Protein AF-A0A2D8ZXX6-F1 (afdb_monomer_lite)

pLDDT: mean 96.23, std 3.83, range [71.56, 98.69]

Radius of gyration: 12.81 Å; chains: 1; bounding box: 31×28×31 Å

Structure (mmCIF, N/CA/C/O backbone):
data_AF-A0A2D8ZXX6-F1
#
_entry.id   AF-A0A2D8ZXX6-F1
#
loop_
_atom_site.group_PDB
_atom_site.id
_atom_site.type_symbol
_atom_site.label_atom_id
_atom_site.label_alt_id
_atom_site.label_comp_id
_atom_site.label_asym_id
_atom_site.label_entity_id
_atom_site.label_seq_id
_atom_site.pdbx_PDB_ins_code
_atom_site.Cartn_x
_atom_site.Cartn_y
_atom_site.Cartn_z
_atom_site.occupancy
_atom_site.B_iso_or_equiv
_atom_site.auth_seq_id
_atom_site.auth_comp_id
_atom_site.auth_asym_id
_atom_site.auth_atom_id
_atom_site.pdbx_PDB_model_num
ATOM 1 N N . MET A 1 1 ? -6.180 8.222 -17.325 1.00 71.56 1 MET A N 1
ATOM 2 C CA . MET A 1 1 ? -5.762 8.551 -15.944 1.00 71.56 1 MET A CA 1
ATOM 3 C C . MET A 1 1 ? -6.526 7.638 -15.008 1.00 71.56 1 MET A C 1
ATOM 5 O O . MET A 1 1 ? -7.655 7.301 -15.346 1.00 71.56 1 MET A O 1
ATOM 9 N N . ALA A 1 2 ? -5.917 7.184 -13.913 1.00 91.69 2 ALA A N 1
ATOM 10 C CA . ALA A 1 2 ? -6.617 6.339 -12.948 1.00 91.69 2 ALA A CA 1
ATOM 11 C C . ALA A 1 2 ? -7.666 7.165 -12.185 1.00 91.69 2 ALA A C 1
ATOM 13 O O . ALA A 1 2 ? -7.416 8.328 -11.857 1.00 91.69 2 ALA A O 1
ATOM 14 N N . THR A 1 3 ? -8.825 6.569 -11.923 1.00 97.06 3 THR A N 1
ATOM 15 C CA . THR A 1 3 ? -9.928 7.194 -11.187 1.00 97.06 3 THR A CA 1
ATOM 16 C C . THR A 1 3 ? -10.105 6.532 -9.827 1.00 97.06 3 THR A C 1
ATOM 18 O O . THR A 1 3 ? -9.807 5.351 -9.650 1.00 97.06 3 THR A O 1
ATOM 21 N N . ASN A 1 4 ? -10.557 7.308 -8.846 1.00 98.25 4 ASN A N 1
ATOM 22 C CA . ASN A 1 4 ? -10.941 6.790 -7.538 1.00 98.25 4 ASN A CA 1
ATOM 23 C C . ASN A 1 4 ? -12.392 6.258 -7.562 1.00 98.25 4 ASN A C 1
ATOM 25 O O . ASN A 1 4 ? -13.093 6.357 -8.567 1.00 98.25 4 ASN A O 1
ATOM 29 N N . VAL A 1 5 ? -12.853 5.701 -6.440 1.00 98.19 5 VAL A N 1
ATOM 30 C CA . VAL A 1 5 ? -14.174 5.047 -6.320 1.00 98.19 5 VAL A CA 1
ATOM 31 C C . VAL A 1 5 ? -15.381 5.996 -6.383 1.00 98.19 5 VAL A C 1
ATOM 33 O O . VAL A 1 5 ? -16.514 5.527 -6.383 1.00 98.19 5 VAL A O 1
ATOM 36 N N . ILE A 1 6 ? -15.154 7.312 -6.416 1.00 97.88 6 ILE A N 1
ATOM 37 C CA . ILE A 1 6 ? -16.187 8.350 -6.567 1.00 97.88 6 ILE A CA 1
ATOM 38 C C . ILE A 1 6 ? -16.032 9.105 -7.898 1.00 97.88 6 ILE A C 1
ATOM 40 O O . ILE A 1 6 ? -16.387 10.278 -7.992 1.00 97.88 6 ILE A O 1
ATOM 44 N N . ASP A 1 7 ? -15.451 8.444 -8.905 1.00 97.25 7 ASP A N 1
ATOM 45 C CA . ASP A 1 7 ? -15.232 8.950 -10.268 1.00 97.25 7 ASP A CA 1
ATOM 46 C C . ASP A 1 7 ? -14.343 10.209 -10.367 1.00 97.25 7 ASP A C 1
ATOM 48 O O . ASP A 1 7 ? -14.318 10.898 -11.388 1.00 97.25 7 ASP A O 1
ATOM 52 N N . GLY A 1 8 ? -13.569 10.506 -9.319 1.00 97.75 8 GLY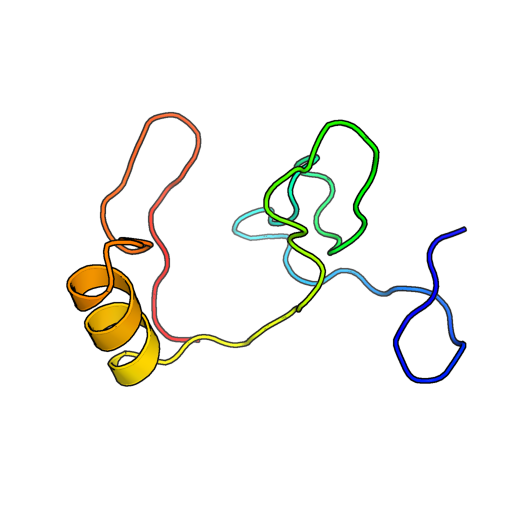 A N 1
ATOM 53 C CA . GLY A 1 8 ? -12.588 11.592 -9.299 1.00 97.75 8 GLY A CA 1
ATOM 54 C C . GLY A 1 8 ? -11.173 11.140 -9.669 1.00 97.75 8 GLY A C 1
ATOM 55 O O . GLY A 1 8 ? -10.902 9.956 -9.871 1.00 97.75 8 GLY A O 1
ATOM 56 N N . GLU A 1 9 ? -10.234 12.087 -9.702 1.00 97.62 9 GLU A N 1
ATOM 57 C CA . GLU A 1 9 ? -8.807 11.790 -9.876 1.00 97.62 9 GLU A CA 1
ATOM 58 C C . GLU A 1 9 ? -8.272 10.930 -8.718 1.00 97.62 9 GLU A C 1
ATOM 60 O O . GLU A 1 9 ? -8.526 11.218 -7.540 1.00 97.62 9 GLU A O 1
ATOM 65 N N . LEU A 1 10 ? -7.512 9.879 -9.042 1.00 98.12 10 LEU A N 1
ATOM 66 C CA . LEU A 1 10 ? -6.843 9.056 -8.038 1.00 98.12 10 LEU A CA 1
ATOM 67 C C . LEU A 1 10 ? -5.755 9.866 -7.318 1.00 98.12 10 LEU A C 1
ATOM 69 O O . LEU A 1 10 ? -4.769 10.278 -7.923 1.00 98.12 10 LEU A O 1
ATOM 73 N N . GLN A 1 11 ? -5.936 10.067 -6.015 1.00 97.44 11 GLN A N 1
ATOM 74 C CA . GLN A 1 11 ? -4.979 10.785 -5.177 1.00 97.44 11 GLN A CA 1
ATOM 75 C C . GLN A 1 11 ? -3.847 9.859 -4.692 1.00 97.44 11 GLN A C 1
ATOM 77 O O . GLN A 1 11 ? -4.054 8.645 -4.592 1.00 97.44 11 GLN A O 1
ATOM 82 N N . PRO A 1 12 ? -2.668 10.411 -4.338 1.00 97.06 12 PRO A N 1
ATOM 83 C CA . PRO A 1 12 ? -1.614 9.649 -3.677 1.00 97.06 12 PRO A CA 1
ATOM 84 C C . PRO A 1 12 ? -2.107 9.010 -2.376 1.00 97.06 12 PRO A C 1
ATOM 86 O O . PRO A 1 12 ? -2.759 9.666 -1.568 1.00 97.06 12 PRO A O 1
ATOM 89 N N . CYS A 1 13 ? -1.749 7.746 -2.165 1.00 97.69 13 CYS A N 1
ATOM 90 C CA . CYS A 1 13 ? -2.054 7.005 -0.946 1.00 97.69 13 CYS A CA 1
ATOM 91 C C . CYS A 1 13 ? -0.968 7.179 0.128 1.00 97.69 13 CYS A C 1
ATOM 93 O O . CYS A 1 13 ? -1.281 7.350 1.301 1.00 97.69 13 CYS A O 1
ATOM 95 N N . GLY A 1 14 ? 0.316 7.173 -0.255 1.00 94.56 14 GLY A N 1
ATOM 96 C CA . GLY A 1 14 ? 1.424 7.267 0.702 1.00 94.56 14 GLY A CA 1
ATOM 97 C C . GLY A 1 14 ? 2.777 7.513 0.037 1.00 94.56 14 GLY A C 1
ATOM 98 O O . GLY A 1 14 ? 3.094 6.920 -0.995 1.00 94.56 14 GLY A O 1
ATOM 99 N N . ARG A 1 15 ? 3.578 8.414 0.617 1.00 93.50 15 ARG A N 1
ATOM 100 C CA . ARG A 1 15 ? 4.905 8.800 0.095 1.00 93.50 15 ARG A CA 1
ATOM 101 C C . ARG A 1 15 ? 6.056 8.512 1.054 1.00 93.50 15 ARG A C 1
ATOM 103 O O . ARG A 1 15 ? 7.191 8.408 0.607 1.00 93.50 15 ARG A O 1
ATOM 110 N N . GLU A 1 16 ? 5.776 8.353 2.342 1.00 89.44 16 GLU A N 1
ATOM 111 C CA . GLU A 1 16 ? 6.782 8.089 3.370 1.00 89.44 16 GLU A CA 1
ATOM 112 C C . GLU A 1 16 ? 6.218 7.073 4.376 1.00 89.44 16 GLU A C 1
ATOM 114 O O . GLU A 1 16 ? 5.570 7.467 5.343 1.00 89.44 16 GLU A O 1
ATOM 119 N N . PRO A 1 17 ? 6.410 5.761 4.136 1.00 88.56 17 PRO A N 1
ATOM 120 C CA . PRO A 1 17 ? 7.102 5.151 2.992 1.00 88.56 17 PRO A CA 1
ATOM 121 C C . PRO A 1 17 ? 6.320 5.268 1.666 1.00 88.56 17 PRO A C 1
ATOM 123 O O . PRO A 1 17 ? 5.093 5.376 1.656 1.00 88.56 17 PRO A O 1
ATOM 126 N N . VAL A 1 18 ? 7.029 5.231 0.529 1.00 93.75 18 VAL A N 1
ATOM 127 C CA . VAL A 1 18 ? 6.397 5.227 -0.804 1.00 93.75 18 VAL A CA 1
ATOM 128 C C . VAL A 1 18 ? 5.613 3.927 -0.998 1.00 93.75 18 VAL A C 1
ATOM 130 O O . VAL A 1 18 ? 6.183 2.837 -0.914 1.00 93.75 18 VAL A O 1
ATOM 133 N N . THR A 1 19 ? 4.313 4.050 -1.275 1.00 95.19 19 THR A N 1
ATOM 134 C CA . THR A 1 19 ? 3.405 2.915 -1.513 1.00 95.19 19 THR A CA 1
ATOM 135 C C . THR A 1 19 ? 3.141 2.678 -3.007 1.00 95.19 19 THR A C 1
ATOM 137 O O . THR A 1 19 ? 3.811 3.246 -3.871 1.00 95.19 19 THR A O 1
ATOM 140 N N . GLY A 1 20 ? 2.171 1.816 -3.309 1.00 95.81 20 GLY A N 1
ATOM 141 C CA . GLY A 1 20 ? 1.754 1.460 -4.661 1.00 95.81 20 GLY A CA 1
ATOM 142 C C . GLY A 1 20 ? 2.573 0.309 -5.231 1.00 95.81 20 GLY A C 1
ATOM 143 O O . GLY A 1 20 ? 3.762 0.159 -4.919 1.00 95.81 20 GLY A O 1
ATOM 144 N N . PHE A 1 21 ? 1.942 -0.514 -6.071 1.00 96.50 21 PHE A N 1
ATOM 145 C CA . PHE A 1 21 ? 2.617 -1.624 -6.749 1.00 96.50 21 PHE A CA 1
ATOM 146 C C . PHE A 1 21 ? 3.803 -1.119 -7.588 1.00 96.50 21 PHE A C 1
ATOM 148 O O . PHE A 1 21 ? 4.912 -1.632 -7.465 1.00 96.50 21 PHE A O 1
ATOM 155 N N . TYR A 1 22 ? 3.602 -0.033 -8.341 1.00 95.81 22 TYR A N 1
ATOM 156 C CA . TYR A 1 22 ? 4.636 0.605 -9.165 1.00 95.81 22 TYR A CA 1
ATOM 157 C C . TYR A 1 22 ? 5.580 1.538 -8.389 1.00 95.81 22 TYR A C 1
ATOM 159 O O . TYR A 1 22 ? 6.453 2.155 -8.995 1.00 95.81 22 TYR A O 1
ATOM 167 N N . ARG A 1 23 ? 5.429 1.644 -7.058 1.00 95.56 23 ARG A N 1
ATOM 168 C CA . ARG A 1 23 ? 6.218 2.538 -6.189 1.00 95.56 23 ARG A CA 1
ATOM 169 C C . ARG A 1 23 ? 6.179 4.014 -6.618 1.00 95.56 23 ARG A C 1
ATOM 171 O O . ARG A 1 23 ? 7.170 4.728 -6.502 1.00 95.56 23 ARG A O 1
ATOM 178 N N . ASP A 1 24 ? 5.016 4.475 -7.072 1.00 96.00 24 ASP A N 1
ATOM 179 C CA . ASP A 1 24 ? 4.716 5.870 -7.434 1.00 96.00 24 ASP A CA 1
ATOM 180 C C . ASP A 1 24 ? 3.886 6.608 -6.359 1.00 96.00 24 ASP A C 1
ATOM 182 O O . ASP A 1 24 ? 3.590 7.797 -6.490 1.00 96.00 24 ASP A O 1
ATOM 186 N N . GLY A 1 25 ? 3.543 5.917 -5.266 1.00 96.75 25 GLY A N 1
ATOM 187 C CA . GLY A 1 25 ? 2.747 6.442 -4.162 1.00 96.75 25 GLY A CA 1
ATOM 188 C C . GLY A 1 25 ? 1.235 6.355 -4.367 1.00 96.75 25 GLY A C 1
ATOM 189 O O . GLY A 1 25 ? 0.494 6.828 -3.504 1.00 96.75 25 GLY A O 1
ATOM 190 N N . CYS A 1 26 ? 0.762 5.748 -5.457 1.00 97.62 26 CYS A N 1
ATOM 191 C CA . CYS A 1 26 ? -0.652 5.648 -5.806 1.00 97.62 26 CYS A CA 1
ATOM 192 C C . CYS A 1 26 ? -1.125 4.181 -5.858 1.00 97.62 26 CYS A C 1
ATOM 194 O O . CYS A 1 26 ? -0.354 3.252 -6.087 1.00 97.62 26 CYS A O 1
ATOM 196 N N . CYS A 1 27 ? -2.424 3.959 -5.638 1.00 97.94 27 CYS A N 1
ATOM 197 C CA . CYS A 1 27 ? -3.056 2.632 -5.711 1.00 97.94 27 CYS A CA 1
ATOM 198 C C . CYS A 1 27 ? -3.556 2.300 -7.132 1.00 97.94 27 CYS A C 1
ATOM 200 O O . CYS A 1 27 ? -4.608 1.691 -7.314 1.00 97.94 27 CYS A O 1
ATOM 202 N N . ASN A 1 28 ? -2.844 2.756 -8.164 1.00 97.75 28 ASN A N 1
ATOM 203 C CA . ASN A 1 28 ? -3.080 2.334 -9.543 1.00 97.75 28 ASN A CA 1
ATOM 204 C C . ASN A 1 28 ? -2.544 0.918 -9.762 1.00 97.75 28 ASN A C 1
ATOM 206 O O . ASN A 1 28 ? -1.563 0.492 -9.159 1.00 97.75 28 ASN A O 1
ATOM 210 N N . THR A 1 29 ? -3.192 0.210 -10.680 1.00 97.88 29 THR A N 1
ATOM 211 C CA . THR A 1 29 ? -2.885 -1.179 -11.026 1.00 97.88 29 THR A CA 1
ATOM 212 C C . THR A 1 29 ? -2.720 -1.321 -12.542 1.00 97.88 29 THR A C 1
ATOM 214 O O . THR A 1 29 ? -2.911 -0.364 -13.294 1.00 97.88 29 THR A O 1
ATOM 217 N N . GLY A 1 30 ? -2.325 -2.502 -13.005 1.00 96.44 30 GLY A N 1
ATOM 218 C CA . GLY A 1 30 ? -2.196 -2.838 -14.424 1.00 96.44 30 GLY A CA 1
ATOM 219 C C . GLY A 1 30 ? -1.914 -4.326 -14.605 1.00 96.44 30 GLY A C 1
ATOM 220 O O . GLY A 1 30 ? -2.064 -5.095 -13.662 1.00 96.44 30 GLY A O 1
ATOM 221 N N . SER A 1 31 ? -1.507 -4.740 -15.807 1.00 96.88 31 SER A N 1
ATOM 222 C CA . SER A 1 31 ? -1.316 -6.162 -16.147 1.00 96.88 31 SER A CA 1
ATOM 223 C C . SER A 1 31 ? -0.317 -6.897 -15.254 1.00 96.88 31 SER A C 1
ATOM 225 O O . SER A 1 31 ? -0.440 -8.105 -15.073 1.00 96.88 31 SER A O 1
ATOM 227 N N . ASP A 1 32 ? 0.657 -6.172 -14.709 1.00 97.44 32 ASP A N 1
ATOM 228 C CA . ASP A 1 32 ? 1.755 -6.748 -13.933 1.00 97.44 32 ASP A CA 1
ATOM 229 C C . ASP A 1 32 ? 1.371 -6.952 -12.455 1.00 97.44 32 ASP A C 1
ATOM 231 O O . ASP A 1 32 ? 1.983 -7.757 -11.752 1.00 97.44 32 ASP A O 1
ATOM 235 N N . ASP A 1 33 ? 0.330 -6.259 -11.985 1.00 97.50 33 ASP A N 1
ATOM 236 C CA . ASP A 1 33 ? -0.144 -6.297 -10.603 1.00 97.50 33 ASP A CA 1
ATOM 237 C C . ASP A 1 33 ? -1.260 -7.333 -10.423 1.00 97.50 33 ASP A C 1
ATOM 239 O O . ASP A 1 33 ? -2.441 -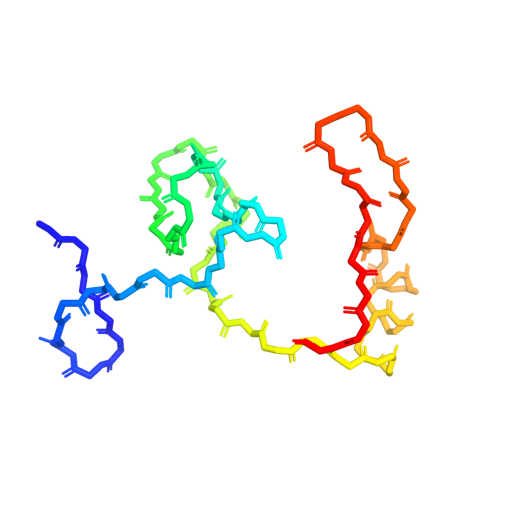7.015 -10.274 1.00 97.50 33 ASP A O 1
ATOM 243 N N . LEU A 1 34 ? -0.874 -8.608 -10.401 1.00 97.81 34 LEU A N 1
ATOM 244 C CA . LEU A 1 34 ? -1.813 -9.717 -10.190 1.00 97.81 34 LEU A CA 1
ATOM 245 C C . LEU A 1 34 ? -2.489 -9.688 -8.806 1.00 97.81 34 LEU A C 1
ATOM 247 O O . LEU A 1 34 ? -3.525 -10.325 -8.621 1.00 97.81 34 LEU A O 1
ATOM 251 N N . GLY A 1 35 ? -1.900 -8.976 -7.836 1.00 96.25 35 GLY A N 1
ATOM 252 C CA . GLY A 1 35 ? -2.449 -8.794 -6.490 1.00 96.25 35 GLY A CA 1
ATOM 253 C C . GLY A 1 35 ? -3.500 -7.686 -6.391 1.00 96.25 35 GLY A C 1
ATOM 254 O O . GLY A 1 35 ? -4.198 -7.620 -5.384 1.00 96.25 35 GLY A O 1
ATOM 255 N N . VAL A 1 36 ? -3.633 -6.852 -7.430 1.00 97.56 36 VAL A N 1
ATOM 256 C CA . VAL A 1 36 ? -4.618 -5.766 -7.546 1.00 97.56 36 VAL A CA 1
ATOM 257 C C . VAL A 1 36 ? -4.598 -4.853 -6.312 1.00 97.56 36 VAL A C 1
ATOM 259 O O . VAL A 1 36 ? -5.579 -4.725 -5.579 1.00 97.56 36 VAL A O 1
ATOM 262 N N . HIS A 1 37 ? -3.461 -4.201 -6.069 1.00 97.94 37 HIS A N 1
ATOM 263 C CA . HIS A 1 37 ? -3.221 -3.336 -4.909 1.00 97.94 37 HIS A CA 1
ATOM 264 C C . HIS A 1 37 ? -3.923 -1.965 -5.045 1.00 97.94 37 HIS A C 1
ATOM 266 O O . HIS A 1 37 ? -3.286 -0.911 -5.016 1.00 97.94 37 HIS A O 1
ATOM 272 N N . THR A 1 38 ? -5.251 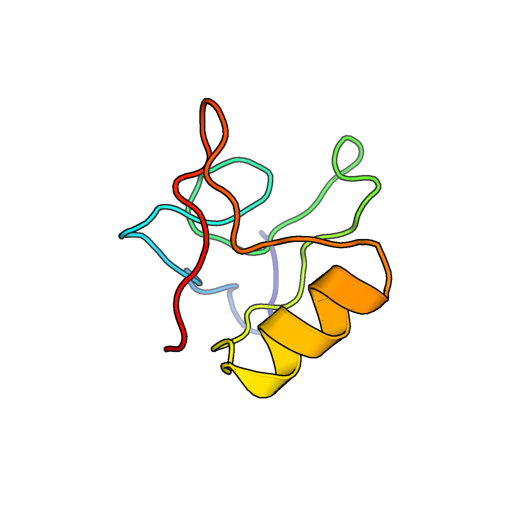-1.970 -5.205 1.00 98.12 38 THR A N 1
ATOM 273 C CA . THR A 1 38 ? -6.073 -0.787 -5.533 1.00 98.12 38 THR A CA 1
ATOM 274 C C . THR A 1 38 ? -6.758 -0.125 -4.340 1.00 98.12 38 THR A C 1
ATOM 276 O O . THR A 1 38 ? -7.346 0.948 -4.482 1.00 98.12 38 THR A O 1
ATOM 279 N N . VAL A 1 39 ? -6.670 -0.721 -3.150 1.00 98.19 39 VAL A N 1
ATOM 280 C CA . VAL A 1 39 ? -7.268 -0.173 -1.927 1.00 98.19 39 VAL A CA 1
ATOM 281 C C . VAL A 1 39 ? -6.212 0.576 -1.123 1.00 98.19 39 VAL A C 1
ATOM 283 O O . VAL A 1 39 ? -5.301 -0.030 -0.564 1.00 98.19 39 VAL A O 1
ATOM 286 N N . CYS A 1 40 ? -6.361 1.898 -1.029 1.00 98.00 40 CYS A N 1
ATOM 287 C CA . CYS A 1 40 ? -5.618 2.684 -0.051 1.00 98.00 40 CYS A CA 1
ATOM 288 C C . CYS A 1 40 ? -6.250 2.493 1.330 1.00 98.00 40 CYS A C 1
ATOM 290 O O . CYS A 1 40 ? -7.449 2.726 1.494 1.00 98.00 40 CYS A O 1
ATOM 292 N N . ALA A 1 41 ? -5.458 2.07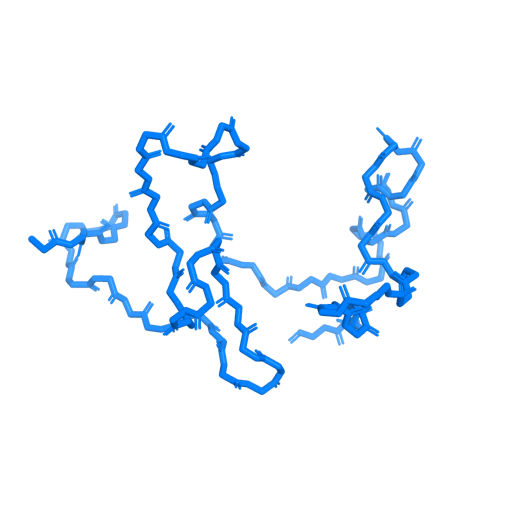2 2.312 1.00 97.25 41 ALA A N 1
ATOM 293 C CA . ALA A 1 41 ? -5.931 1.815 3.664 1.00 97.25 41 ALA A CA 1
ATOM 294 C C . ALA A 1 41 ? -4.959 2.382 4.694 1.00 97.25 41 ALA A C 1
ATOM 296 O O . ALA A 1 41 ? -3.746 2.229 4.562 1.00 97.25 41 ALA A O 1
ATOM 297 N N . GLN A 1 42 ? -5.525 2.975 5.743 1.00 97.12 42 GLN A N 1
ATOM 298 C CA . GLN A 1 42 ? -4.820 3.183 6.996 1.00 97.12 42 GLN A CA 1
ATOM 299 C C . GLN A 1 42 ? -4.870 1.867 7.772 1.00 97.12 42 GLN A C 1
ATOM 301 O O . GLN A 1 42 ? -5.961 1.361 8.054 1.00 97.12 42 GLN A O 1
ATOM 306 N N . VAL A 1 43 ? -3.718 1.262 8.045 1.00 96.88 43 VAL A N 1
ATOM 307 C CA . VAL A 1 43 ? -3.687 -0.093 8.609 1.00 96.88 43 VAL A CA 1
ATOM 308 C C . VAL A 1 43 ? -3.694 -0.034 10.129 1.00 96.88 43 VAL A C 1
ATOM 310 O O . VAL A 1 43 ? -3.084 0.832 10.748 1.00 96.88 43 VAL A O 1
ATOM 313 N N . THR A 1 44 ? -4.385 -0.977 10.760 1.00 98.38 44 THR A N 1
ATOM 314 C CA . THR A 1 44 ? -4.403 -1.120 12.219 1.00 98.38 44 THR A CA 1
ATOM 315 C C . THR A 1 44 ? -3.539 -2.299 12.644 1.00 98.38 44 THR A C 1
ATOM 317 O O . THR A 1 44 ? -3.253 -3.194 11.847 1.00 98.38 44 THR A O 1
ATOM 320 N N . LEU A 1 45 ? -3.155 -2.341 13.923 1.00 98.44 45 LEU A N 1
ATOM 321 C CA . LEU A 1 45 ? -2.458 -3.504 14.478 1.00 98.44 45 LEU A CA 1
ATOM 322 C C . LEU A 1 45 ? -3.275 -4.792 14.287 1.00 98.44 45 LEU A C 1
ATOM 324 O O . LEU A 1 45 ? -2.736 -5.796 13.836 1.00 98.44 45 LEU A O 1
ATOM 328 N N . GLU A 1 46 ? -4.584 -4.737 14.545 1.00 98.62 46 GLU A N 1
ATOM 329 C CA . GLU A 1 46 ? -5.493 -5.875 14.363 1.00 98.62 46 GLU A CA 1
ATOM 330 C C . GLU A 1 46 ? -5.483 -6.396 12.919 1.00 98.62 46 GLU A C 1
ATOM 332 O O . GLU A 1 46 ? -5.385 -7.605 12.698 1.00 98.62 46 GLU A O 1
ATOM 337 N N . PHE A 1 47 ? -5.536 -5.494 11.932 1.00 98.56 47 PHE A N 1
ATOM 338 C CA . PHE A 1 47 ? -5.469 -5.874 10.523 1.00 98.56 47 PHE A CA 1
ATOM 339 C C . PHE A 1 47 ? -4.126 -6.521 10.178 1.00 98.56 47 PHE A C 1
ATOM 341 O O . PHE A 1 47 ? -4.102 -7.545 9.499 1.00 98.56 47 PHE A O 1
ATOM 348 N N . LEU A 1 48 ? -3.016 -5.957 10.659 1.00 98.62 48 LEU A N 1
ATOM 349 C CA . LEU A 1 48 ? -1.679 -6.494 10.407 1.00 98.62 48 LEU A CA 1
ATOM 350 C C . LEU A 1 48 ? -1.518 -7.902 10.997 1.00 98.62 48 LEU A C 1
ATOM 352 O O . LEU A 1 48 ? -1.042 -8.807 10.310 1.00 98.62 48 LEU A O 1
ATOM 356 N N . GLU A 1 49 ? -1.983 -8.118 12.227 1.00 98.62 49 GLU A N 1
ATOM 357 C CA . GLU A 1 49 ? -1.966 -9.433 12.869 1.00 98.62 49 GLU A CA 1
ATOM 358 C C . GLU A 1 49 ? -2.870 -10.443 12.152 1.00 98.62 49 GLU A C 1
ATOM 360 O O . GLU A 1 49 ? -2.481 -11.594 11.939 1.00 98.62 49 GLU A O 1
ATOM 365 N N . PHE A 1 50 ? -4.081 -10.030 11.765 1.00 98.69 50 PHE A N 1
ATOM 366 C CA . PHE A 1 50 ? -4.990 -10.859 10.976 1.00 98.69 50 PHE A CA 1
ATOM 367 C C . PHE A 1 50 ? -4.365 -11.247 9.633 1.00 98.69 50 PHE A C 1
ATOM 369 O O . PHE A 1 50 ? -4.325 -12.430 9.295 1.00 98.69 50 PHE A O 1
ATOM 376 N N . SER A 1 51 ? -3.844 -10.264 8.900 1.00 98.62 51 SER A N 1
ATOM 377 C CA . SER A 1 51 ? -3.245 -10.440 7.581 1.00 98.62 51 SER A CA 1
ATOM 378 C C . SER A 1 51 ? -2.065 -11.409 7.645 1.00 98.62 51 SER A C 1
ATOM 380 O O . SER A 1 51 ? -2.001 -12.346 6.850 1.00 98.62 51 SER A O 1
ATOM 382 N N . ALA A 1 52 ? -1.188 -11.272 8.647 1.00 98.56 52 ALA A N 1
ATOM 383 C CA . ALA A 1 52 ? -0.077 -12.196 8.860 1.00 98.56 52 ALA A CA 1
ATOM 384 C C . ALA A 1 52 ? -0.559 -13.637 9.116 1.00 98.56 52 ALA A C 1
ATOM 386 O O . ALA A 1 52 ? -0.058 -14.570 8.487 1.00 98.56 52 ALA A O 1
ATOM 387 N N . ARG A 1 53 ? -1.582 -13.834 9.965 1.00 98.56 53 ARG A N 1
ATOM 388 C CA . ARG A 1 53 ? -2.190 -15.162 10.201 1.00 98.56 53 ARG A CA 1
ATOM 389 C C . ARG A 1 53 ? -2.865 -15.741 8.956 1.00 98.56 53 ARG A C 1
ATOM 391 O O . ARG A 1 53 ? -2.913 -16.959 8.809 1.00 98.56 53 ARG A O 1
ATOM 398 N N . ALA A 1 54 ? -3.364 -14.886 8.067 1.00 98.62 54 ALA A N 1
ATOM 399 C CA . ALA A 1 54 ? -3.946 -15.269 6.785 1.00 98.62 54 ALA A CA 1
ATOM 400 C C . ALA A 1 54 ? -2.893 -15.550 5.690 1.00 98.62 54 ALA A C 1
ATOM 402 O O . ALA A 1 54 ? -3.259 -15.841 4.554 1.00 98.62 54 ALA A O 1
ATOM 403 N N . GLY A 1 55 ? -1.595 -15.480 6.012 1.00 98.38 55 GLY A N 1
ATOM 404 C CA . GLY A 1 55 ? -0.499 -15.736 5.071 1.00 98.38 55 GLY A CA 1
ATOM 405 C C . GLY A 1 55 ? 0.009 -14.499 4.325 1.00 98.38 55 GLY A C 1
ATOM 406 O O . GLY A 1 55 ? 0.856 -14.630 3.445 1.00 98.38 55 GLY A O 1
ATOM 407 N N . ASN A 1 56 ? -0.460 -13.303 4.686 1.00 98.19 56 ASN A N 1
ATOM 408 C CA . ASN A 1 56 ? -0.036 -12.026 4.117 1.00 98.19 56 ASN A CA 1
ATOM 409 C C . ASN A 1 56 ? 0.643 -11.151 5.184 1.00 98.19 56 ASN A C 1
ATOM 411 O O . ASN A 1 56 ? 0.058 -10.211 5.724 1.00 98.19 56 ASN A O 1
ATOM 415 N N . ASP A 1 57 ? 1.884 -11.489 5.527 1.00 98.19 57 ASP A N 1
ATOM 416 C CA . ASP A 1 57 ? 2.672 -10.718 6.489 1.00 98.19 57 ASP A CA 1
ATOM 417 C C . ASP A 1 57 ? 3.193 -9.414 5.870 1.00 98.19 57 ASP A C 1
ATOM 419 O O . ASP A 1 57 ? 4.120 -9.415 5.054 1.00 98.19 57 ASP A O 1
ATOM 423 N N . LEU A 1 58 ? 2.598 -8.306 6.315 1.00 97.62 58 LEU A N 1
ATOM 424 C CA . LEU A 1 58 ? 2.947 -6.940 5.930 1.00 97.62 58 LEU A CA 1
ATOM 425 C C . LEU A 1 58 ? 3.837 -6.233 6.964 1.00 97.62 58 LEU A C 1
ATOM 427 O O . LEU A 1 58 ? 4.117 -5.049 6.815 1.00 97.62 58 LEU A O 1
ATOM 431 N N . THR A 1 59 ? 4.277 -6.922 8.016 1.00 97.69 59 THR A N 1
ATOM 432 C CA . THR A 1 59 ? 5.043 -6.325 9.122 1.00 97.69 59 THR A CA 1
ATOM 433 C C . THR A 1 59 ? 6.535 -6.624 9.041 1.00 97.69 59 THR A C 1
ATOM 435 O O . THR A 1 59 ? 7.344 -5.757 9.363 1.00 97.69 59 T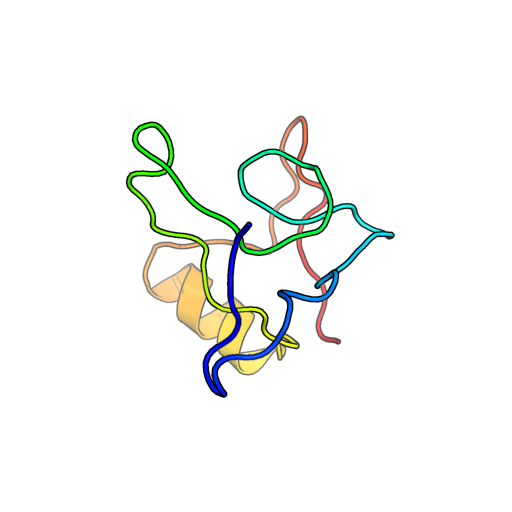HR A O 1
ATOM 438 N N . THR A 1 60 ? 6.923 -7.813 8.568 1.00 97.88 60 THR A N 1
ATOM 439 C CA . THR A 1 60 ? 8.338 -8.197 8.481 1.00 97.88 60 THR A CA 1
ATOM 440 C C . THR A 1 60 ? 9.065 -7.415 7.375 1.00 97.88 60 THR A C 1
ATOM 442 O O . THR A 1 60 ? 8.676 -7.524 6.206 1.00 97.88 60 THR A O 1
ATOM 445 N N . PRO A 1 61 ? 10.155 -6.684 7.689 1.00 96.38 61 PRO A N 1
ATOM 446 C CA . PRO A 1 61 ? 10.963 -5.992 6.688 1.00 96.38 61 PRO A CA 1
ATOM 447 C C . PRO A 1 61 ? 11.601 -6.955 5.675 1.00 96.38 61 PRO A C 1
ATOM 449 O O . PRO A 1 61 ? 12.073 -8.038 6.024 1.00 96.38 61 PRO A O 1
ATOM 452 N N . ARG A 1 62 ? 11.657 -6.543 4.406 1.00 94.75 62 ARG A N 1
ATOM 453 C CA . ARG A 1 62 ? 12.270 -7.263 3.277 1.00 94.75 62 ARG A CA 1
ATOM 454 C C . ARG A 1 62 ? 13.039 -6.271 2.391 1.00 94.75 62 ARG A C 1
ATOM 456 O O . ARG A 1 62 ? 12.767 -5.072 2.443 1.00 94.75 62 ARG A O 1
ATOM 463 N N . PRO A 1 63 ? 13.983 -6.710 1.542 1.00 93.12 63 PRO A N 1
ATOM 464 C CA . PRO A 1 63 ? 14.607 -5.811 0.570 1.00 93.12 63 PRO A CA 1
ATOM 465 C C . PRO A 1 63 ? 13.545 -5.080 -0.272 1.00 93.12 63 PRO A C 1
ATOM 467 O O . PRO A 1 63 ? 12.723 -5.720 -0.921 1.00 93.12 63 PRO A O 1
ATOM 470 N N . GLY A 1 64 ? 13.526 -3.743 -0.222 1.00 86.50 64 GLY A N 1
ATOM 471 C CA . GLY A 1 64 ? 12.523 -2.919 -0.918 1.00 86.50 64 GLY A CA 1
ATOM 472 C C . GLY A 1 64 ? 11.163 -2.772 -0.210 1.00 86.50 64 GLY A C 1
ATOM 473 O O . GLY A 1 64 ? 10.226 -2.227 -0.800 1.00 86.50 64 GLY A O 1
ATOM 474 N N . PHE A 1 65 ? 11.037 -3.238 1.037 1.00 91.81 65 PHE A N 1
ATOM 475 C CA . PHE A 1 65 ? 9.837 -3.098 1.864 1.00 91.81 65 PHE A CA 1
ATOM 476 C C . PHE A 1 65 ? 10.199 -3.013 3.353 1.00 91.81 65 PHE A C 1
ATOM 478 O O . PHE A 1 65 ? 10.664 -3.980 3.945 1.00 91.81 65 PHE A O 1
ATOM 485 N N . SER A 1 66 ? 9.968 -1.869 3.994 1.00 93.06 66 SER A N 1
ATOM 486 C CA . SER A 1 66 ? 10.367 -1.643 5.393 1.00 93.06 66 SER A CA 1
ATOM 487 C C . SER A 1 66 ? 9.515 -2.375 6.434 1.00 93.06 66 SER A C 1
ATOM 489 O O . SER A 1 66 ? 9.871 -2.344 7.607 1.00 93.06 66 SER A O 1
ATOM 491 N N . GLY A 1 67 ? 8.405 -3.000 6.030 1.00 96.25 67 GLY A N 1
ATOM 492 C CA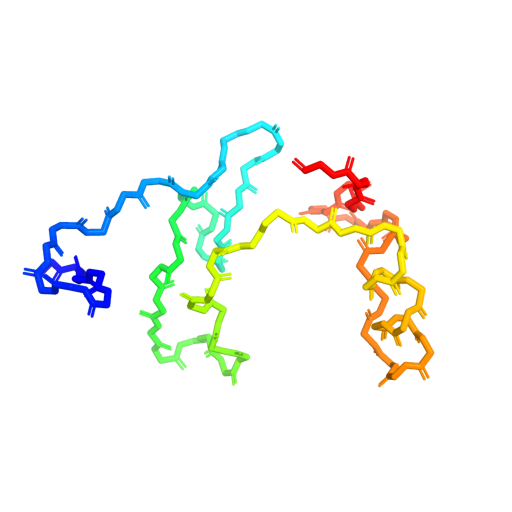 . GLY A 1 67 ? 7.342 -3.395 6.953 1.00 96.25 67 GLY A CA 1
ATOM 493 C C . GLY A 1 67 ? 6.422 -2.218 7.280 1.00 96.25 67 GLY A C 1
ATOM 494 O O . GLY A 1 67 ? 6.861 -1.065 7.339 1.00 96.25 67 GLY A O 1
ATOM 495 N N . LEU A 1 68 ? 5.133 -2.508 7.445 1.00 96.94 68 LEU A N 1
ATOM 496 C CA . LEU A 1 68 ? 4.115 -1.536 7.831 1.00 96.94 68 LEU A CA 1
ATOM 497 C C . LEU A 1 68 ? 4.001 -1.433 9.352 1.00 96.94 68 LEU A C 1
ATOM 499 O O . LEU A 1 68 ? 4.200 -2.404 10.083 1.00 96.94 68 LEU A O 1
ATOM 503 N N . GLN A 1 69 ? 3.619 -0.244 9.804 1.00 96.81 69 GLN A N 1
ATOM 504 C CA . GLN A 1 69 ? 3.208 0.036 11.175 1.00 96.81 69 GLN A CA 1
ATOM 505 C C . GLN A 1 69 ? 1.744 0.487 11.172 1.00 96.81 69 GLN A C 1
ATOM 507 O O . GLN A 1 69 ? 1.266 0.938 10.131 1.00 96.81 69 GLN A O 1
ATOM 512 N N . PRO A 1 70 ? 1.031 0.379 12.305 1.00 97.62 70 PRO A N 1
ATOM 513 C CA . PRO A 1 70 ? -0.302 0.950 12.424 1.00 97.62 70 PRO A CA 1
ATOM 514 C C . PRO A 1 70 ? -0.292 2.466 12.190 1.00 97.62 70 PRO A C 1
ATOM 516 O O . PRO A 1 70 ? 0.562 3.160 12.745 1.00 97.62 70 PRO A O 1
ATOM 519 N N . GLY A 1 71 ? -1.267 2.966 11.431 1.00 92.94 71 GLY A N 1
ATOM 520 C CA . GLY A 1 71 ? -1.370 4.367 11.012 1.00 92.94 71 GLY A CA 1
ATOM 521 C C . GLY A 1 71 ? -1.460 4.503 9.506 1.00 92.94 71 GLY A C 1
ATOM 522 O O . GLY A 1 71 ? -1.331 5.666 9.067 1.00 92.94 71 GLY A O 1
#

Secondary structure (DSSP, 8-state):
--B-TTSSBPPP--BTTB-STTSSSS----TT-TT---------HHHHHHHHHTT---SS-BTTB------

Foldseek 3Di:
DDADPVRHDFDFLDVVVQDDPVSPRTQDDDPVPPVSSNDRDQDAPVNQVVCVVVVRHQADDDVVHGGDDHD

Sequence (71 aa):
MATNVIDGELQPCGREPVTGFYRDGCCNTGSDDLGVHTVCAQVTLEFLEFSARAGNDLTTPRPGFSGLQPG